Protein AF-A0A2G2YUL8-F1 (afdb_monomer_lite)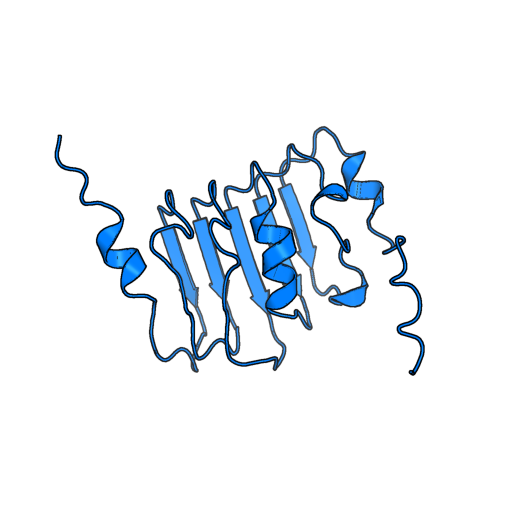

Sequence (144 aa):
MTDYGCFRDSGPLNNLVHLTQLETLSFLFCFGELLPASAKAFPTTLKQLKLKVNSLSWSYLDIIAELPNLEVLKLITSAFGIEEWYPIVRGFTQLKFLLIEGNYLKYWKATNDNFPVLERLVIRSCQNLKEIPIEFADMHTTAD

InterPro domains:
  IPR032675 Leucine-rich repeat domain superfamily [G3DSA:3.80.10.10] (5-143)

pLDDT: mean 81.39, std 15.92, range [36.78, 98.69]

Radius of gyration: 15.76 Å; chains: 1; bounding box: 56×30×40 Å

Structure (mmCIF, N/CA/C/O backbone):
data_AF-A0A2G2YUL8-F1
#
_entry.id   AF-A0A2G2YUL8-F1
#
loop_
_atom_site.group_PDB
_atom_site.id
_atom_site.type_symbol
_atom_site.label_atom_id
_atom_site.label_alt_id
_atom_site.label_comp_id
_atom_site.label_asym_id
_atom_site.label_entity_id
_atom_site.label_seq_id
_atom_site.pdbx_PDB_ins_code
_atom_site.Cartn_x
_atom_site.Cartn_y
_atom_site.Cartn_z
_atom_site.occupancy
_atom_site.B_iso_or_equiv
_atom_site.auth_seq_id
_atom_site.auth_comp_id
_atom_site.auth_asym_id
_atom_site.auth_atom_id
_atom_site.pdbx_PDB_model_num
ATOM 1 N N . MET A 1 1 ? 31.899 -15.533 2.900 1.00 40.19 1 MET A N 1
ATOM 2 C CA . MET A 1 1 ? 31.206 -15.352 4.189 1.00 40.19 1 MET A CA 1
ATOM 3 C C . MET A 1 1 ? 31.577 -13.973 4.688 1.00 40.19 1 MET A C 1
ATOM 5 O O . MET A 1 1 ? 32.637 -13.794 5.268 1.00 40.19 1 MET A O 1
ATOM 9 N N . THR A 1 2 ? 30.779 -12.986 4.304 1.00 36.78 2 THR A N 1
ATOM 10 C CA . THR A 1 2 ? 30.920 -11.591 4.719 1.00 36.78 2 THR A CA 1
ATOM 11 C C . THR A 1 2 ? 29.624 -11.223 5.412 1.00 36.78 2 THR A C 1
ATOM 13 O O . THR A 1 2 ? 28.540 -11.466 4.889 1.00 36.78 2 THR A O 1
ATOM 16 N N . ASP A 1 3 ? 29.810 -10.760 6.635 1.00 40.56 3 ASP A N 1
ATOM 17 C CA . ASP A 1 3 ? 28.851 -10.425 7.672 1.00 40.56 3 ASP A CA 1
ATOM 18 C C . ASP A 1 3 ? 27.770 -9.458 7.160 1.00 40.56 3 ASP A C 1
ATOM 20 O O . ASP A 1 3 ? 28.047 -8.295 6.857 1.00 40.56 3 ASP A O 1
ATOM 24 N N . TYR A 1 4 ? 26.537 -9.956 7.019 1.00 45.19 4 TYR A N 1
ATOM 25 C CA . TYR A 1 4 ? 25.353 -9.117 6.856 1.00 45.19 4 TYR A CA 1
ATOM 26 C C . TYR A 1 4 ? 25.062 -8.495 8.218 1.00 45.19 4 TYR A C 1
ATOM 28 O O . TYR A 1 4 ? 24.306 -9.043 9.019 1.00 45.19 4 TYR A O 1
ATOM 36 N N . GLY A 1 5 ? 25.730 -7.371 8.474 1.00 41.97 5 GLY A N 1
ATOM 37 C CA . GLY A 1 5 ? 25.587 -6.594 9.692 1.00 41.97 5 GLY A CA 1
ATOM 38 C C . GLY A 1 5 ? 24.116 -6.393 10.050 1.00 41.97 5 GLY A C 1
ATOM 39 O O . GLY A 1 5 ? 23.335 -5.872 9.257 1.00 41.97 5 GLY A O 1
ATOM 40 N N . CYS A 1 6 ? 23.790 -6.854 11.256 1.00 43.16 6 CYS A N 1
ATOM 41 C CA . CYS A 1 6 ? 22.585 -6.624 12.042 1.00 43.16 6 CYS A CA 1
ATOM 42 C C . CYS A 1 6 ? 21.726 -5.457 11.517 1.00 43.16 6 CYS A C 1
ATOM 44 O O . CYS A 1 6 ? 22.068 -4.284 11.709 1.00 43.16 6 CYS A O 1
ATOM 46 N N . PHE A 1 7 ? 20.611 -5.781 10.852 1.00 44.56 7 PHE A N 1
ATOM 47 C CA . PHE A 1 7 ? 19.565 -4.811 10.540 1.00 44.56 7 PHE A CA 1
ATOM 48 C C . PHE A 1 7 ? 19.145 -4.160 11.857 1.00 44.56 7 PHE A C 1
ATOM 50 O O . PHE A 1 7 ? 18.616 -4.823 12.744 1.00 44.56 7 PHE A O 1
ATOM 57 N N . ARG A 1 8 ? 19.452 -2.870 12.015 1.00 46.25 8 ARG A N 1
ATOM 58 C CA . ARG A 1 8 ? 19.058 -2.094 13.190 1.00 46.25 8 ARG A CA 1
ATOM 59 C C . ARG A 1 8 ? 17.546 -2.206 13.377 1.00 46.25 8 ARG A C 1
ATOM 61 O O . ARG A 1 8 ? 16.791 -1.585 12.638 1.00 46.25 8 ARG A O 1
ATOM 68 N N . ASP A 1 9 ? 17.137 -2.872 14.449 1.00 48.78 9 ASP A N 1
ATOM 69 C CA . ASP A 1 9 ? 15.778 -2.883 15.010 1.00 48.78 9 ASP A CA 1
ATOM 70 C C . ASP A 1 9 ? 15.293 -1.497 15.510 1.00 48.78 9 ASP A C 1
ATOM 72 O O . ASP A 1 9 ? 14.318 -1.382 16.252 1.00 48.78 9 ASP A O 1
ATOM 76 N N . SER A 1 10 ? 15.944 -0.397 15.126 1.00 51.81 10 SER A N 1
ATOM 77 C CA . SER A 1 10 ? 15.696 0.931 15.692 1.00 51.81 10 SER A CA 1
ATOM 78 C C . SER A 1 10 ? 15.731 2.031 14.629 1.00 51.81 10 SER A C 1
ATOM 80 O O . SER A 1 10 ? 16.542 2.959 14.700 1.00 51.81 10 SER A O 1
ATOM 82 N N . GLY A 1 11 ? 14.852 1.943 13.630 1.00 59.09 11 GLY A N 1
ATOM 83 C CA . GLY A 1 11 ? 14.451 3.144 12.896 1.00 59.09 11 GLY A CA 1
ATOM 84 C C . GLY A 1 11 ? 13.829 4.147 13.884 1.00 59.09 11 GLY A C 1
ATOM 85 O O . GLY A 1 11 ? 13.144 3.724 14.822 1.00 59.09 11 GLY A O 1
ATOM 86 N N . PRO A 1 12 ? 14.039 5.468 13.727 1.00 68.00 12 PRO A N 1
ATOM 87 C CA . PRO A 1 12 ? 13.608 6.473 14.711 1.00 68.00 12 PRO A CA 1
ATOM 88 C C . PRO A 1 12 ? 12.085 6.525 14.917 1.00 68.00 12 PRO A C 1
ATOM 90 O O . PRO A 1 12 ? 11.603 7.132 15.870 1.00 68.00 12 PRO A O 1
ATOM 93 N N . LEU A 1 13 ? 11.325 5.881 14.031 1.00 80.69 13 LEU A N 1
ATOM 94 C CA . LEU A 1 13 ? 9.869 5.880 14.011 1.00 80.69 13 LEU A CA 1
ATOM 95 C C . LEU A 1 13 ? 9.237 4.582 14.536 1.00 80.69 13 LEU A C 1
ATOM 97 O O . LEU A 1 13 ? 8.025 4.414 14.433 1.00 80.69 13 LEU A O 1
ATOM 101 N N . ASN A 1 14 ? 10.008 3.682 15.152 1.00 79.56 14 ASN A N 1
ATOM 102 C CA . ASN A 1 14 ? 9.462 2.415 15.656 1.00 79.56 14 ASN A CA 1
ATOM 103 C C . ASN A 1 14 ? 8.460 2.578 16.820 1.00 79.56 14 ASN A C 1
ATOM 105 O O . ASN A 1 14 ? 7.668 1.679 17.090 1.00 79.56 14 ASN A O 1
ATOM 109 N N . ASN A 1 15 ? 8.428 3.750 17.461 1.00 86.06 15 ASN A N 1
ATOM 110 C CA . ASN A 1 15 ? 7.509 4.060 18.561 1.00 86.06 15 ASN A CA 1
ATOM 111 C C . ASN A 1 15 ? 6.077 4.400 18.105 1.00 86.06 15 ASN A C 1
ATOM 113 O O . ASN A 1 15 ? 5.206 4.602 18.954 1.00 86.06 15 ASN A O 1
ATOM 117 N N . LEU A 1 16 ? 5.808 4.472 16.794 1.00 91.94 16 LEU A N 1
ATOM 118 C CA . LEU A 1 16 ? 4.472 4.780 16.263 1.00 91.94 16 LEU A CA 1
ATOM 119 C C . LEU A 1 16 ? 3.411 3.768 16.718 1.00 91.94 16 LEU A C 1
ATOM 121 O O . LEU A 1 16 ? 2.248 4.138 16.866 1.00 91.94 16 LEU A O 1
ATOM 125 N N . VAL A 1 17 ? 3.808 2.530 17.017 1.00 93.56 17 VAL A N 1
ATOM 126 C CA . VAL A 1 17 ? 2.935 1.476 17.553 1.00 93.56 17 VAL A CA 1
ATOM 127 C C . VAL A 1 17 ? 2.213 1.886 18.844 1.00 93.56 17 VAL A C 1
ATOM 129 O O . VAL A 1 17 ? 1.100 1.434 19.104 1.00 93.56 17 VAL A O 1
ATOM 132 N N . HIS A 1 18 ? 2.798 2.788 19.638 1.00 93.69 18 HIS A N 1
ATOM 133 C CA . HIS A 1 18 ? 2.193 3.273 20.881 1.00 93.69 18 HIS A CA 1
ATOM 134 C C . HIS A 1 18 ? 1.081 4.308 20.654 1.00 93.69 18 HIS A C 1
ATOM 136 O O . HIS A 1 18 ? 0.352 4.643 21.589 1.00 93.69 18 HIS A O 1
ATOM 142 N N . LEU A 1 19 ? 0.917 4.812 19.428 1.00 95.06 19 LEU A N 1
ATOM 143 C CA . LEU A 1 19 ? -0.120 5.777 19.069 1.00 95.06 19 LEU A CA 1
ATOM 144 C C . LEU A 1 19 ? -1.441 5.054 18.774 1.00 95.06 19 LEU A C 1
ATOM 146 O O . LEU A 1 19 ? -1.911 5.007 17.641 1.00 95.06 19 LEU A O 1
ATOM 150 N N . THR A 1 20 ? -2.053 4.477 19.807 1.00 93.94 20 THR A N 1
ATOM 151 C CA . THR A 1 20 ? -3.176 3.528 19.672 1.00 93.94 20 THR A CA 1
ATOM 152 C C . THR A 1 20 ? -4.453 4.106 19.059 1.00 93.94 20 THR A C 1
ATOM 154 O O . THR A 1 20 ? -5.288 3.346 18.582 1.00 93.94 20 THR A O 1
ATOM 157 N N . GLN A 1 21 ? -4.609 5.430 19.012 1.00 96.81 21 GLN A N 1
ATOM 158 C CA . GLN A 1 21 ? -5.755 6.107 18.385 1.00 96.81 21 GLN A CA 1
ATOM 159 C C . GLN A 1 21 ? -5.446 6.648 16.977 1.00 96.81 21 GLN A C 1
ATOM 161 O O . GLN A 1 21 ? -6.286 7.311 16.370 1.00 96.81 21 GLN A O 1
ATOM 166 N N . LEU A 1 22 ? -4.234 6.430 16.457 1.00 97.88 22 LEU A N 1
ATOM 167 C CA . LEU A 1 22 ? -3.794 7.035 15.205 1.00 97.88 22 LEU A CA 1
ATOM 168 C C . LEU A 1 22 ? -4.359 6.293 13.987 1.00 97.88 22 LEU A C 1
ATOM 170 O O . LEU A 1 22 ? -3.835 5.264 13.573 1.00 97.88 22 LEU A O 1
ATOM 174 N N . GLU A 1 23 ? -5.374 6.877 13.352 1.00 98.19 23 GLU A N 1
ATOM 175 C CA . GLU A 1 23 ? -5.966 6.308 12.134 1.00 98.19 23 GLU A CA 1
ATOM 176 C C . GLU A 1 23 ? -5.352 6.833 10.830 1.00 98.19 23 GLU A C 1
ATOM 178 O O . GLU A 1 23 ? -5.495 6.213 9.776 1.00 98.19 23 GLU A O 1
ATOM 183 N N . THR A 1 24 ? -4.679 7.984 10.866 1.00 98.25 24 THR A N 1
ATOM 184 C CA . THR A 1 24 ? -4.098 8.625 9.679 1.00 98.25 24 THR A CA 1
ATOM 185 C C . THR A 1 24 ? -2.662 9.044 9.943 1.00 98.25 24 THR A C 1
ATOM 187 O O . THR A 1 24 ? -2.379 9.738 10.917 1.00 98.25 24 THR A O 1
ATOM 190 N N . LEU A 1 25 ? -1.764 8.676 9.031 1.00 96.38 25 LEU A N 1
ATOM 191 C CA . LEU A 1 25 ? -0.346 9.007 9.088 1.00 96.38 25 LEU A CA 1
ATOM 192 C C . LEU A 1 25 ? 0.133 9.514 7.728 1.00 96.38 25 LEU A C 1
ATOM 194 O O . LEU A 1 25 ? -0.225 8.993 6.670 1.00 96.38 25 LEU A O 1
ATOM 198 N N . SER A 1 26 ? 0.951 10.561 7.749 1.00 94.62 26 SER A N 1
ATOM 199 C CA . SER A 1 26 ? 1.557 11.131 6.549 1.00 94.62 26 SER A CA 1
ATOM 200 C C . SER A 1 26 ? 3.043 11.357 6.767 1.00 94.62 26 SER A C 1
ATOM 202 O O . SER A 1 26 ? 3.430 12.107 7.659 1.00 94.62 26 SER A O 1
ATOM 204 N N . PHE A 1 27 ? 3.859 10.774 5.898 1.00 91.06 27 PHE A N 1
ATOM 205 C CA . PHE A 1 27 ? 5.270 11.109 5.763 1.00 91.06 27 PHE A CA 1
ATOM 206 C C . PHE A 1 27 ? 5.435 12.077 4.601 1.00 91.06 27 PHE A C 1
ATOM 208 O O . PHE A 1 27 ? 5.002 11.791 3.482 1.00 91.06 27 PHE A O 1
ATOM 215 N N . LEU A 1 28 ? 6.014 13.245 4.878 1.00 89.62 28 LEU A N 1
ATOM 216 C CA . LEU A 1 28 ? 6.207 14.317 3.908 1.00 89.62 28 LEU A CA 1
ATOM 217 C C . LEU A 1 28 ? 7.698 14.631 3.801 1.00 89.62 28 LEU A C 1
ATOM 219 O O . LEU A 1 28 ? 8.314 15.069 4.765 1.00 89.62 28 LEU A O 1
ATOM 223 N N . PHE A 1 29 ? 8.253 14.412 2.615 1.00 81.44 29 PHE A N 1
ATOM 224 C CA . PHE A 1 29 ? 9.659 14.600 2.269 1.00 81.44 29 PHE A CA 1
ATOM 225 C C . PHE A 1 29 ? 10.638 13.823 3.169 1.00 81.44 29 PHE A C 1
ATOM 227 O O . PHE A 1 29 ? 11.786 14.227 3.336 1.00 81.44 29 PHE A O 1
ATOM 234 N N . CYS A 1 30 ? 10.202 12.689 3.730 1.00 75.31 30 CYS A N 1
ATOM 235 C CA . CYS A 1 30 ? 11.069 11.795 4.497 1.00 75.31 30 CYS A CA 1
ATOM 236 C C . CYS A 1 30 ? 11.982 10.977 3.570 1.00 75.31 30 CYS A C 1
ATOM 238 O O . CYS A 1 30 ? 11.620 10.664 2.431 1.00 75.31 30 CYS A O 1
ATOM 240 N N . PHE A 1 31 ? 13.155 10.607 4.083 1.00 76.12 31 PHE A N 1
ATOM 241 C CA . PHE A 1 31 ? 14.011 9.588 3.477 1.00 76.12 31 PHE A CA 1
ATOM 242 C C . PHE A 1 31 ? 13.515 8.199 3.880 1.00 76.12 31 PHE A C 1
ATOM 244 O O . PHE A 1 31 ? 13.126 8.008 5.034 1.00 76.12 31 PHE A O 1
ATOM 251 N N . GLY A 1 32 ? 13.548 7.235 2.954 1.00 72.31 32 GLY A N 1
ATOM 252 C CA . GLY A 1 32 ? 13.106 5.861 3.217 1.00 72.31 32 GLY A CA 1
ATOM 253 C C . GLY A 1 32 ? 13.800 5.210 4.421 1.00 72.31 32 GLY A C 1
ATOM 254 O O . GLY A 1 32 ? 13.169 4.462 5.152 1.00 72.31 32 GLY A O 1
ATOM 255 N N . GLU A 1 33 ? 15.054 5.578 4.693 1.00 76.69 33 GLU A N 1
ATOM 256 C CA . GLU A 1 33 ? 15.850 5.100 5.838 1.00 76.69 33 GLU A CA 1
ATOM 257 C C . GLU A 1 33 ? 15.272 5.478 7.211 1.00 76.69 33 GLU A C 1
ATOM 259 O O . GLU A 1 33 ? 15.607 4.859 8.219 1.00 76.69 33 GLU A O 1
ATOM 264 N N . LEU A 1 34 ? 14.420 6.505 7.270 1.00 80.44 34 LEU A N 1
ATOM 265 C CA . LEU A 1 34 ? 13.779 6.935 8.514 1.00 80.44 34 LEU A CA 1
ATOM 266 C C . LEU A 1 34 ? 12.492 6.161 8.798 1.00 80.44 34 LEU A C 1
ATOM 268 O O . LEU A 1 34 ? 12.003 6.206 9.927 1.00 80.44 34 LEU A O 1
ATOM 272 N N . LEU A 1 35 ? 11.931 5.498 7.784 1.00 85.50 35 LEU A N 1
ATOM 273 C CA . LEU A 1 35 ? 10.655 4.812 7.890 1.00 85.50 35 LEU A CA 1
ATOM 274 C C . LEU A 1 35 ? 10.766 3.555 8.770 1.00 85.50 35 LEU A C 1
ATOM 276 O O . LEU A 1 35 ? 11.840 2.956 8.864 1.00 85.50 35 LEU A O 1
ATOM 280 N N . PRO A 1 36 ? 9.671 3.140 9.430 1.00 88.12 36 PRO A N 1
ATOM 281 C CA . PRO A 1 36 ? 9.690 1.945 10.262 1.00 88.12 36 PRO A CA 1
ATOM 282 C C . PRO A 1 36 ? 10.063 0.685 9.474 1.00 88.12 36 PRO A C 1
ATOM 284 O O . PRO A 1 36 ? 9.521 0.427 8.406 1.00 88.12 36 PRO A O 1
ATOM 287 N N . ALA A 1 37 ? 10.948 -0.139 10.031 1.00 86.25 37 ALA A N 1
ATOM 288 C CA . ALA A 1 37 ? 11.471 -1.327 9.349 1.00 86.25 37 ALA A CA 1
ATOM 289 C C . ALA A 1 37 ? 10.501 -2.529 9.333 1.00 86.25 37 ALA A C 1
ATOM 291 O O . ALA A 1 37 ? 10.815 -3.564 8.753 1.00 86.25 37 ALA A O 1
ATOM 292 N N . SER A 1 38 ? 9.341 -2.428 9.993 1.00 89.75 38 SER A N 1
ATOM 293 C CA . SER A 1 38 ? 8.365 -3.516 10.111 1.00 89.75 38 SER A CA 1
ATOM 294 C C . SER A 1 38 ? 6.939 -2.988 10.245 1.00 89.75 38 SER A C 1
ATOM 296 O O . SER A 1 38 ? 6.713 -1.942 10.856 1.00 89.75 38 SER A O 1
ATOM 298 N N . ALA A 1 39 ? 5.958 -3.762 9.771 1.00 91.56 39 ALA A N 1
ATOM 299 C CA . ALA A 1 39 ? 4.536 -3.470 9.925 1.00 91.56 39 ALA A CA 1
ATOM 300 C C . ALA A 1 39 ? 4.136 -3.378 11.408 1.00 91.56 39 ALA A C 1
ATOM 302 O O . ALA A 1 39 ? 3.276 -2.584 11.779 1.00 91.56 39 ALA A O 1
ATOM 303 N N . LYS A 1 40 ? 4.833 -4.122 12.282 1.00 91.94 40 LYS A N 1
ATOM 304 C CA . LYS A 1 40 ? 4.621 -4.129 13.741 1.00 91.94 40 LYS A CA 1
ATOM 305 C C . LYS A 1 40 ? 4.945 -2.800 14.421 1.00 91.94 40 LYS A C 1
ATOM 307 O O . LYS A 1 40 ? 4.523 -2.581 15.551 1.00 91.94 40 LYS A O 1
ATOM 312 N N . ALA A 1 41 ? 5.708 -1.936 13.760 1.00 93.38 41 ALA A N 1
ATOM 313 C CA . ALA A 1 41 ? 6.015 -0.609 14.266 1.00 93.38 41 ALA A CA 1
ATOM 314 C C . ALA A 1 41 ? 4.894 0.406 13.994 1.00 93.38 41 ALA A C 1
ATOM 316 O O . ALA A 1 41 ? 4.940 1.513 14.525 1.00 93.38 41 ALA A O 1
ATOM 317 N N . PHE A 1 42 ? 3.888 0.050 13.192 1.00 94.62 42 PHE A N 1
ATOM 318 C CA . PHE A 1 42 ? 2.711 0.878 12.964 1.00 94.62 42 PHE A CA 1
ATOM 319 C C . PHE A 1 42 ? 1.596 0.528 13.956 1.00 94.62 42 PHE A C 1
ATOM 321 O O . PHE A 1 42 ? 1.450 -0.632 14.349 1.00 94.62 42 PHE A O 1
ATOM 328 N N . PRO A 1 43 ? 0.774 1.511 14.359 1.00 94.94 43 PRO A N 1
ATOM 329 C CA . PRO A 1 43 ? -0.406 1.225 15.154 1.00 94.94 43 PRO A CA 1
ATOM 330 C C . PRO A 1 43 ? -1.413 0.445 14.306 1.00 94.94 43 PRO A C 1
ATOM 332 O O . PRO A 1 43 ? -1.662 0.772 13.146 1.00 94.94 43 PRO A O 1
ATOM 335 N N . THR A 1 44 ? -2.035 -0.577 14.893 1.00 94.69 44 THR A N 1
ATOM 336 C CA . THR A 1 44 ? -3.023 -1.414 14.193 1.00 94.69 44 THR A CA 1
ATOM 337 C C . THR A 1 44 ? -4.283 -0.643 13.806 1.00 94.69 44 THR A C 1
ATOM 339 O O . THR A 1 44 ? -5.016 -1.092 12.935 1.00 94.69 44 THR A O 1
ATOM 342 N N . THR A 1 45 ? -4.537 0.520 14.410 1.00 97.25 45 THR A N 1
ATOM 343 C CA . THR A 1 45 ? -5.657 1.412 14.074 1.00 97.25 45 THR A CA 1
ATOM 344 C C . THR A 1 45 ? -5.425 2.243 12.814 1.00 97.25 45 THR A C 1
ATOM 346 O O . THR A 1 45 ? -6.351 2.914 12.360 1.00 97.25 45 THR A O 1
ATOM 349 N N . LEU A 1 46 ? -4.229 2.186 12.219 1.00 98.19 46 LEU A N 1
ATOM 350 C CA . LEU A 1 46 ? -3.896 2.962 11.033 1.00 98.19 46 LEU A CA 1
ATOM 351 C C . LEU A 1 46 ? -4.712 2.512 9.813 1.00 98.19 46 LEU A C 1
ATOM 353 O O . LEU A 1 46 ? -4.563 1.390 9.332 1.00 98.19 46 LEU A O 1
ATOM 357 N N . LYS A 1 47 ? -5.513 3.435 9.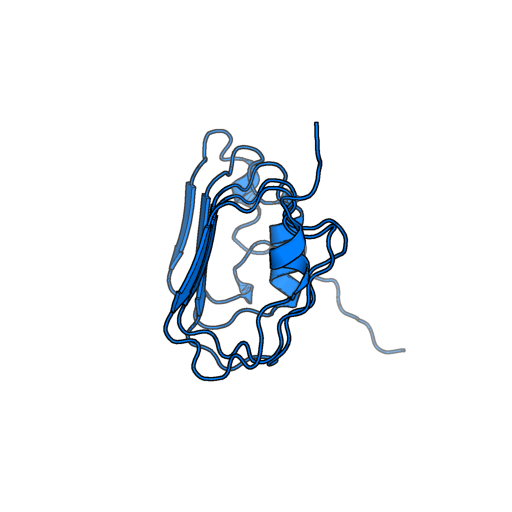275 1.00 98.44 47 LYS A N 1
ATOM 358 C CA . LYS A 1 47 ? -6.371 3.236 8.097 1.00 98.44 47 LYS A CA 1
ATOM 359 C C . LYS A 1 47 ? -5.879 3.977 6.865 1.00 98.44 47 LYS A C 1
ATOM 361 O O . LYS A 1 47 ? -6.144 3.551 5.744 1.00 98.44 47 LYS A O 1
ATOM 366 N N . GLN A 1 48 ? -5.188 5.100 7.053 1.00 98.69 48 GLN A N 1
ATOM 367 C CA . GLN A 1 48 ? -4.739 5.942 5.949 1.00 98.69 48 GLN A CA 1
ATOM 368 C C . GLN A 1 48 ? -3.252 6.245 6.055 1.00 98.69 48 GLN A C 1
ATOM 370 O O . GLN A 1 48 ? -2.797 6.849 7.030 1.00 98.69 48 GLN A O 1
ATOM 375 N N . LEU A 1 49 ? -2.509 5.894 5.009 1.00 97.12 49 LEU A N 1
ATOM 376 C CA . LEU A 1 49 ? -1.090 6.186 4.897 1.00 97.12 49 LEU A CA 1
ATOM 377 C C . LEU A 1 49 ? -0.809 7.011 3.644 1.00 97.12 49 LEU A C 1
ATOM 379 O O . LEU A 1 49 ? -1.138 6.630 2.518 1.00 97.12 49 LEU A O 1
ATOM 383 N N . LYS A 1 50 ? -0.147 8.149 3.836 1.00 95.50 50 LYS A N 1
ATOM 384 C CA . LYS A 1 50 ? 0.419 8.942 2.746 1.00 95.50 50 LYS A CA 1
ATOM 385 C C . LYS A 1 50 ? 1.935 8.921 2.828 1.00 95.50 50 LYS A C 1
ATOM 387 O O . LYS A 1 50 ? 2.514 9.397 3.800 1.00 95.50 50 LYS A O 1
ATOM 392 N N . LEU A 1 51 ? 2.564 8.440 1.767 1.00 91.75 51 LEU A N 1
ATOM 393 C CA . LEU A 1 51 ? 4.003 8.470 1.572 1.00 91.75 51 LEU A CA 1
ATOM 394 C C . LEU A 1 51 ? 4.303 9.489 0.482 1.00 91.75 51 LEU A C 1
ATOM 396 O O . LEU A 1 51 ? 4.185 9.190 -0.703 1.00 91.75 51 LEU A O 1
ATOM 400 N N . LYS A 1 52 ? 4.662 10.709 0.886 1.00 89.44 52 LYS A N 1
ATOM 401 C CA . LYS A 1 52 ? 5.305 11.674 -0.001 1.00 89.44 52 LYS A CA 1
ATOM 402 C C . LYS A 1 52 ? 6.789 11.686 0.320 1.00 89.44 52 LYS A C 1
ATOM 404 O O . LYS A 1 52 ? 7.186 12.400 1.228 1.00 89.44 52 LYS A O 1
ATOM 409 N N . VAL A 1 53 ? 7.594 10.877 -0.351 1.00 79.19 53 VAL A N 1
ATOM 410 C CA . VAL A 1 53 ? 8.991 10.631 0.049 1.00 79.19 53 VAL A CA 1
ATOM 411 C C . VAL A 1 53 ? 9.951 10.864 -1.102 1.00 79.19 53 VAL A C 1
ATOM 413 O O . VAL A 1 53 ? 9.592 10.693 -2.269 1.00 79.19 53 VAL A O 1
ATOM 416 N N . ASN A 1 54 ? 11.173 11.276 -0.754 1.00 75.44 54 ASN A N 1
ATOM 417 C CA . ASN A 1 54 ? 12.187 11.576 -1.756 1.00 75.44 54 ASN A CA 1
ATOM 418 C C . ASN A 1 54 ? 12.641 10.309 -2.455 1.00 75.44 54 ASN A C 1
ATOM 420 O O . ASN A 1 54 ? 12.739 10.361 -3.663 1.00 75.44 54 ASN A O 1
ATOM 424 N N . SER A 1 55 ? 12.853 9.209 -1.724 1.00 75.19 55 SER A N 1
ATOM 425 C CA . SER A 1 55 ? 13.200 7.882 -2.237 1.00 75.19 55 SER A CA 1
ATOM 426 C C . SER A 1 55 ? 12.467 6.793 -1.456 1.00 75.19 55 SER A C 1
ATOM 428 O O . SER A 1 55 ? 12.343 6.871 -0.232 1.00 75.19 55 SER A O 1
ATOM 430 N N . LEU A 1 56 ? 11.959 5.786 -2.172 1.00 78.56 56 LEU A N 1
ATOM 431 C CA . LEU A 1 56 ? 11.284 4.626 -1.595 1.00 78.56 56 LEU A CA 1
ATOM 432 C C . LEU A 1 56 ? 11.607 3.392 -2.430 1.00 78.56 56 LEU A C 1
ATOM 434 O O . LEU A 1 56 ? 11.420 3.409 -3.644 1.00 78.56 56 LEU A O 1
ATOM 438 N N . SER A 1 57 ? 12.080 2.329 -1.785 1.00 78.38 57 SER A N 1
ATOM 439 C CA . SER A 1 57 ? 12.175 1.030 -2.451 1.00 78.38 57 SER A CA 1
ATOM 440 C C . SER A 1 57 ? 10.781 0.428 -2.595 1.00 78.38 57 SER A C 1
ATOM 442 O O . SER A 1 57 ? 10.007 0.462 -1.639 1.00 78.38 57 SER A O 1
ATOM 444 N N . TRP A 1 58 ? 10.475 -0.197 -3.731 1.00 78.94 58 TRP A N 1
ATOM 445 C CA . TRP A 1 58 ? 9.228 -0.953 -3.885 1.00 78.94 58 TRP A CA 1
ATOM 446 C C . TRP A 1 58 ? 9.120 -2.106 -2.886 1.00 78.94 58 TRP A C 1
ATOM 448 O O . TRP A 1 58 ? 8.023 -2.380 -2.420 1.00 78.94 58 TRP A O 1
ATOM 458 N N . SER A 1 59 ? 10.243 -2.693 -2.456 1.00 78.38 59 SER A N 1
ATOM 459 C CA . SER A 1 59 ? 10.256 -3.705 -1.387 1.00 78.38 59 SER A CA 1
ATOM 460 C C . SER A 1 59 ? 9.765 -3.174 -0.035 1.00 78.38 59 SER A C 1
ATOM 462 O O . SER A 1 59 ? 9.328 -3.939 0.815 1.00 78.38 59 SER A O 1
ATOM 464 N N . TYR A 1 60 ? 9.795 -1.855 0.188 1.00 84.88 60 TYR A N 1
ATOM 465 C CA . TYR A 1 60 ? 9.193 -1.266 1.384 1.00 84.88 60 TYR A CA 1
ATOM 466 C C . TYR A 1 60 ? 7.663 -1.383 1.359 1.00 84.88 60 TYR A C 1
ATOM 468 O O . TYR A 1 60 ? 7.023 -1.418 2.408 1.00 84.88 60 TYR A O 1
ATOM 476 N N . LEU A 1 61 ? 7.052 -1.465 0.173 1.00 87.44 61 LEU A N 1
ATOM 477 C CA . LEU A 1 61 ? 5.612 -1.658 0.072 1.00 87.44 61 LEU A CA 1
ATOM 478 C C . LEU A 1 61 ? 5.167 -3.024 0.578 1.00 87.44 61 LEU A C 1
ATOM 480 O O . LEU A 1 61 ? 4.015 -3.119 0.976 1.00 87.44 61 LEU A O 1
ATOM 484 N N . ASP A 1 62 ? 6.044 -4.026 0.654 1.00 87.25 62 ASP A N 1
ATOM 485 C CA . ASP A 1 62 ? 5.697 -5.316 1.260 1.00 87.25 62 ASP A CA 1
ATOM 486 C C . ASP A 1 62 ? 5.385 -5.156 2.754 1.00 87.25 62 ASP A C 1
ATOM 488 O O . ASP A 1 62 ? 4.394 -5.686 3.245 1.00 87.25 62 ASP A O 1
ATOM 492 N N . ILE A 1 63 ? 6.138 -4.298 3.450 1.00 90.75 63 ILE A N 1
ATOM 493 C CA . ILE A 1 63 ? 5.868 -3.921 4.846 1.00 90.75 63 ILE A CA 1
ATOM 494 C C . ILE A 1 63 ? 4.508 -3.223 4.961 1.00 90.75 63 ILE A C 1
ATOM 496 O O . ILE A 1 63 ? 3.740 -3.469 5.889 1.00 90.75 63 ILE A O 1
ATOM 500 N N . ILE A 1 64 ? 4.200 -2.328 4.021 1.00 93.12 64 ILE A N 1
ATOM 501 C CA . ILE A 1 64 ? 2.923 -1.605 4.015 1.00 93.12 64 ILE A CA 1
ATOM 502 C C . ILE A 1 64 ? 1.758 -2.541 3.672 1.00 93.12 64 ILE A C 1
ATOM 504 O O . ILE A 1 64 ? 0.662 -2.367 4.204 1.00 93.12 64 ILE A O 1
ATOM 508 N N . ALA A 1 65 ? 1.992 -3.545 2.829 1.00 92.62 65 ALA A N 1
ATOM 509 C CA . ALA A 1 65 ? 1.002 -4.528 2.414 1.00 92.62 65 ALA A CA 1
ATOM 510 C C . ALA A 1 65 ? 0.513 -5.414 3.566 1.00 92.62 65 ALA A C 1
ATOM 512 O O . ALA A 1 65 ? -0.607 -5.918 3.502 1.00 92.62 65 ALA A O 1
ATOM 513 N N . GLU A 1 66 ? 1.340 -5.585 4.601 1.00 93.56 66 GLU A N 1
ATOM 514 C CA . GLU A 1 66 ? 1.028 -6.335 5.822 1.00 93.56 66 GLU A CA 1
ATOM 515 C C . GLU A 1 66 ? 0.158 -5.550 6.820 1.00 93.56 66 GLU A C 1
ATOM 517 O O . GLU A 1 66 ? -0.290 -6.115 7.820 1.00 93.56 66 GLU A O 1
ATOM 522 N N . LEU A 1 67 ? -0.091 -4.252 6.595 1.00 95.06 67 LEU A N 1
ATOM 523 C CA . LEU A 1 67 ? -0.886 -3.444 7.519 1.00 95.06 67 LEU A CA 1
ATOM 524 C C . LEU A 1 67 ? -2.358 -3.896 7.508 1.00 95.06 67 LEU A C 1
ATOM 526 O O . LEU A 1 67 ? -3.047 -3.728 6.500 1.00 95.06 67 LEU A O 1
ATOM 530 N N . PRO A 1 68 ? -2.882 -4.413 8.637 1.00 93.00 68 PRO A N 1
ATOM 531 C CA . PRO A 1 68 ? -4.110 -5.204 8.633 1.00 93.00 68 PRO A CA 1
ATOM 532 C C . PRO A 1 68 ? -5.378 -4.385 8.401 1.00 93.00 68 PRO A C 1
ATOM 534 O O . PRO A 1 68 ? -6.388 -4.955 8.019 1.00 93.00 68 PRO A O 1
ATOM 537 N N . ASN A 1 69 ? -5.344 -3.074 8.649 1.00 96.62 69 ASN A N 1
ATOM 538 C CA . ASN A 1 69 ? -6.504 -2.184 8.550 1.00 96.62 69 ASN A CA 1
ATOM 539 C C . ASN A 1 69 ? -6.278 -1.035 7.558 1.00 96.62 69 ASN A C 1
ATOM 541 O O . ASN A 1 69 ? -7.014 -0.051 7.582 1.00 96.62 69 ASN A O 1
ATOM 545 N N . LEU A 1 70 ? -5.257 -1.129 6.700 1.00 98.00 70 LEU A N 1
ATOM 546 C CA . LEU A 1 70 ? -4.936 -0.060 5.763 1.00 98.00 70 LEU A CA 1
ATOM 547 C C . LEU A 1 70 ? -5.952 -0.017 4.615 1.00 98.00 70 LEU A C 1
ATOM 549 O O . LEU A 1 70 ? -5.944 -0.870 3.733 1.00 98.00 70 LEU A O 1
ATOM 553 N N . GLU A 1 71 ? -6.779 1.025 4.597 1.00 98.31 71 GLU A N 1
ATOM 554 C CA . GLU A 1 71 ? -7.827 1.236 3.592 1.00 98.31 71 GLU A CA 1
ATOM 555 C C . GLU A 1 71 ? -7.398 2.211 2.488 1.00 98.31 71 GLU A C 1
ATOM 557 O O . GLU A 1 71 ? -7.847 2.104 1.345 1.00 98.31 71 GLU A O 1
ATOM 562 N N . VAL A 1 72 ? -6.528 3.173 2.814 1.00 98.56 72 VAL A N 1
ATOM 563 C CA . VAL A 1 72 ? -6.121 4.257 1.910 1.00 98.56 72 VAL A CA 1
ATOM 564 C C . VAL A 1 72 ? -4.604 4.349 1.858 1.00 98.56 72 VAL A C 1
ATOM 566 O O . VAL A 1 72 ? -3.960 4.665 2.861 1.00 98.56 72 VAL A O 1
ATOM 569 N N . LEU A 1 73 ? -4.039 4.193 0.663 1.00 97.00 73 LEU A N 1
ATOM 570 C CA . LEU A 1 73 ? -2.618 4.392 0.406 1.00 97.00 73 LEU A CA 1
ATOM 571 C C . LEU A 1 73 ? -2.408 5.458 -0.669 1.00 97.00 73 LEU A C 1
ATOM 573 O O . LEU A 1 73 ? -2.976 5.407 -1.761 1.00 97.00 73 LEU A O 1
ATOM 577 N N . LYS A 1 74 ? -1.567 6.444 -0.357 1.00 95.50 74 LYS A N 1
ATOM 578 C CA . LYS A 1 74 ? -1.161 7.503 -1.289 1.00 95.50 74 LYS A CA 1
ATOM 579 C C . LYS A 1 74 ? 0.352 7.496 -1.445 1.00 95.50 74 LYS A C 1
ATOM 581 O O . LYS A 1 74 ? 1.054 7.939 -0.538 1.00 95.50 74 LYS A O 1
ATOM 586 N N . LEU A 1 75 ? 0.830 7.033 -2.592 1.00 91.19 75 LEU A N 1
ATOM 587 C CA . LEU A 1 75 ? 2.240 6.968 -2.963 1.00 91.19 75 LEU A CA 1
ATOM 588 C C . LEU A 1 75 ? 2.577 8.128 -3.896 1.00 91.19 75 LEU A C 1
ATOM 590 O O . LEU A 1 75 ? 2.169 8.151 -5.056 1.00 91.19 75 LEU A O 1
ATOM 594 N N . ILE A 1 76 ? 3.321 9.098 -3.379 1.00 89.44 76 ILE A N 1
ATOM 595 C CA . ILE A 1 76 ? 3.761 10.283 -4.112 1.00 89.44 76 ILE A CA 1
ATOM 596 C C . ILE A 1 76 ? 5.284 10.320 -4.033 1.00 89.44 76 ILE A C 1
ATOM 598 O O . ILE A 1 76 ? 5.840 10.761 -3.029 1.00 89.44 76 ILE A O 1
ATOM 602 N N . THR A 1 77 ? 5.977 9.837 -5.055 1.00 74.81 77 THR A N 1
ATOM 603 C CA . THR A 1 77 ? 7.446 9.820 -5.037 1.00 74.81 77 THR A CA 1
ATOM 604 C C . THR A 1 77 ? 8.003 10.776 -6.073 1.00 74.81 77 THR A C 1
ATOM 606 O O . THR A 1 77 ? 7.333 11.135 -7.038 1.00 74.81 77 THR A O 1
ATOM 609 N N . SER A 1 78 ? 9.220 11.248 -5.824 1.00 65.25 78 SER A N 1
ATOM 610 C CA . SER A 1 78 ? 9.979 12.070 -6.768 1.00 65.25 78 SER A CA 1
ATOM 611 C C . SER A 1 78 ? 11.322 11.443 -7.158 1.00 65.25 78 SER A C 1
ATOM 613 O O . SER A 1 78 ? 12.065 12.060 -7.918 1.00 65.25 78 SER A O 1
ATOM 615 N N . ALA A 1 79 ? 11.652 10.241 -6.661 1.00 60.88 79 ALA A N 1
ATOM 616 C CA . ALA A 1 79 ? 12.911 9.559 -6.980 1.00 60.88 79 ALA A CA 1
ATOM 617 C C . ALA A 1 79 ? 12.791 8.520 -8.075 1.00 60.88 79 ALA A C 1
ATOM 619 O O . ALA A 1 79 ? 11.862 7.719 -8.122 1.00 60.88 79 ALA A O 1
ATOM 620 N N . PHE A 1 80 ? 13.887 8.458 -8.819 1.00 52.53 80 PHE A N 1
ATOM 621 C CA . PHE A 1 80 ? 14.320 7.360 -9.656 1.00 52.53 80 PHE A CA 1
ATOM 622 C C . PHE A 1 80 ? 14.674 6.149 -8.778 1.00 52.53 80 PHE A C 1
ATOM 624 O O . PHE A 1 80 ? 15.609 6.199 -7.980 1.00 52.53 80 PHE A O 1
ATOM 631 N N . GLY A 1 81 ? 13.906 5.072 -8.905 1.00 59.25 81 GLY A N 1
ATOM 632 C CA . GLY A 1 81 ? 14.153 3.778 -8.271 1.00 59.25 81 GLY A CA 1
ATOM 633 C C . GLY A 1 81 ? 13.949 2.648 -9.280 1.00 59.25 81 GLY A C 1
ATOM 634 O O . GLY A 1 81 ? 13.720 2.914 -10.459 1.00 59.25 81 GLY A O 1
ATOM 635 N N . ILE A 1 82 ? 14.034 1.397 -8.815 1.00 59.88 82 ILE A N 1
ATOM 636 C CA . ILE A 1 82 ? 13.740 0.199 -9.620 1.00 59.88 82 ILE A CA 1
ATOM 637 C C . ILE A 1 82 ? 12.380 0.378 -10.309 1.00 59.88 82 ILE A C 1
ATOM 639 O O . ILE A 1 82 ? 11.427 0.858 -9.705 1.00 59.88 82 ILE A O 1
ATOM 643 N N . GLU A 1 83 ? 12.304 0.038 -11.591 1.00 73.25 83 GLU A N 1
ATOM 644 C CA . GLU A 1 83 ? 11.151 0.344 -12.448 1.00 73.25 83 GLU A CA 1
ATOM 645 C C . GLU A 1 83 ? 9.957 -0.611 -12.229 1.00 73.25 83 GLU A C 1
ATOM 647 O O . GLU A 1 83 ? 8.903 -0.445 -12.848 1.00 73.25 83 GLU A O 1
ATOM 652 N N . GLU A 1 84 ? 10.124 -1.609 -11.362 1.00 77.44 84 GLU A N 1
ATOM 653 C CA . GLU A 1 84 ? 9.250 -2.772 -11.232 1.00 77.44 84 GLU A CA 1
ATOM 654 C C . GLU A 1 84 ? 8.685 -2.899 -9.818 1.00 77.44 84 GLU A C 1
ATOM 656 O O . GLU A 1 84 ? 9.429 -2.889 -8.833 1.00 77.44 84 GLU A O 1
ATOM 661 N N . TRP A 1 85 ? 7.365 -3.061 -9.727 1.00 82.19 85 TRP A N 1
ATOM 662 C CA . TRP A 1 85 ? 6.675 -3.372 -8.480 1.00 82.19 85 TRP A CA 1
ATOM 663 C C . TRP A 1 85 ? 6.060 -4.770 -8.532 1.00 82.19 85 TRP A C 1
ATOM 665 O O . TRP A 1 85 ? 5.195 -5.060 -9.364 1.00 82.19 85 TRP A O 1
ATOM 675 N N . TYR A 1 86 ? 6.500 -5.604 -7.589 1.00 79.56 86 TYR A N 1
ATOM 676 C CA . TYR A 1 86 ? 6.000 -6.949 -7.331 1.00 79.56 86 TYR A CA 1
ATOM 677 C C . TYR A 1 86 ? 5.462 -7.012 -5.897 1.00 79.56 86 TYR A C 1
ATOM 679 O O . TYR A 1 86 ? 6.253 -7.189 -4.975 1.00 79.56 86 TYR A O 1
ATOM 687 N N . PRO A 1 87 ? 4.152 -6.830 -5.680 1.00 76.31 87 PRO A N 1
ATOM 688 C CA . PRO A 1 87 ? 3.552 -6.994 -4.369 1.00 76.31 87 PRO A CA 1
ATOM 689 C C . PRO A 1 87 ? 3.785 -8.409 -3.833 1.00 76.31 87 PRO A C 1
ATOM 691 O O . PRO A 1 87 ? 3.613 -9.395 -4.558 1.00 76.31 87 PRO A O 1
ATOM 694 N N . ILE A 1 88 ? 4.095 -8.512 -2.542 1.00 78.88 88 ILE A N 1
ATOM 695 C CA . ILE A 1 88 ? 3.949 -9.749 -1.767 1.00 78.88 88 ILE A CA 1
ATOM 696 C C . ILE A 1 88 ? 2.577 -10.402 -2.011 1.00 78.88 88 ILE A C 1
ATOM 698 O O . ILE A 1 88 ? 1.538 -9.740 -2.038 1.00 78.88 88 ILE A O 1
ATOM 702 N N . VAL A 1 89 ? 2.570 -11.730 -2.153 1.00 75.56 89 VAL A N 1
ATOM 703 C CA . VAL A 1 89 ? 1.356 -12.551 -2.290 1.00 75.56 89 VAL A CA 1
ATOM 704 C C . VAL A 1 89 ? 0.375 -12.249 -1.153 1.00 75.56 89 VAL A C 1
ATOM 706 O O . VAL A 1 89 ? 0.761 -12.284 0.012 1.00 75.56 89 VAL A O 1
ATOM 709 N N . ARG A 1 90 ? -0.900 -11.993 -1.486 1.00 78.94 90 ARG A N 1
ATOM 710 C CA . ARG A 1 90 ? -1.972 -11.645 -0.524 1.00 78.94 90 ARG A CA 1
ATOM 711 C C . ARG A 1 90 ? -1.728 -10.352 0.263 1.00 78.94 90 ARG A C 1
ATOM 713 O O . ARG A 1 90 ? -2.333 -10.145 1.309 1.00 78.94 90 ARG A O 1
ATOM 720 N N . GLY A 1 91 ? -0.856 -9.476 -0.227 1.00 87.69 91 GLY A N 1
ATOM 721 C CA . GLY A 1 91 ? -0.683 -8.136 0.321 1.00 87.69 91 GLY A CA 1
ATOM 722 C C . GLY A 1 91 ? -1.877 -7.218 0.040 1.00 87.69 91 GLY A C 1
ATOM 723 O O . GLY A 1 91 ? -2.588 -7.403 -0.952 1.00 87.69 91 GLY A O 1
ATOM 724 N N . PHE A 1 92 ? -2.048 -6.188 0.877 1.00 92.19 92 PHE A N 1
ATOM 725 C CA . PHE A 1 92 ? -3.058 -5.131 0.709 1.00 92.19 92 PHE A CA 1
ATOM 726 C C . PHE A 1 92 ? -4.514 -5.630 0.738 1.00 92.19 92 PHE A C 1
ATOM 728 O O . PHE A 1 92 ? -5.352 -5.184 -0.046 1.00 92.19 92 PHE A O 1
ATOM 735 N N . THR A 1 93 ? -4.837 -6.537 1.660 1.00 91.94 93 THR A N 1
ATOM 736 C CA . THR A 1 93 ? -6.159 -7.189 1.745 1.00 91.94 93 THR A CA 1
ATOM 737 C C . THR A 1 93 ? -7.324 -6.245 2.037 1.00 91.94 93 THR A C 1
ATOM 739 O O . THR A 1 93 ? -8.435 -6.527 1.607 1.00 91.94 93 THR A O 1
ATOM 742 N N . GLN A 1 94 ? -7.085 -5.128 2.732 1.00 95.44 94 GLN A N 1
ATOM 743 C CA . GLN A 1 94 ? -8.120 -4.151 3.102 1.00 95.44 94 GLN A CA 1
ATOM 744 C C . GLN A 1 94 ? -8.073 -2.858 2.273 1.00 95.44 94 GLN A C 1
ATOM 746 O O . GLN A 1 94 ? -8.825 -1.920 2.553 1.00 95.44 94 GLN A O 1
ATOM 751 N N . LEU A 1 95 ? -7.190 -2.775 1.272 1.00 96.06 95 LEU A N 1
ATOM 752 C CA . LEU A 1 95 ? -6.934 -1.528 0.563 1.00 96.06 95 LEU A CA 1
ATOM 753 C C . LEU A 1 95 ? -8.061 -1.212 -0.426 1.00 96.06 95 LEU A C 1
ATOM 755 O O . LEU A 1 95 ? -8.183 -1.865 -1.457 1.00 96.06 95 LEU A O 1
ATOM 759 N N . LYS A 1 96 ? -8.833 -0.160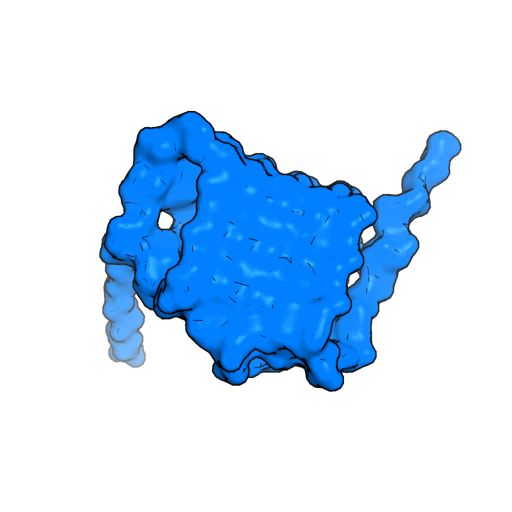 -0.142 1.00 96.31 96 LYS A N 1
ATOM 760 C CA . LYS A 1 96 ? -9.937 0.327 -0.988 1.00 96.31 96 LYS A CA 1
ATOM 761 C C . LYS A 1 96 ? -9.504 1.429 -1.946 1.00 96.31 96 LYS A C 1
ATOM 763 O O . LYS A 1 96 ? -10.047 1.554 -3.041 1.00 96.31 96 LYS A O 1
ATOM 768 N N . PHE A 1 97 ? -8.529 2.244 -1.544 1.00 97.38 97 PHE A N 1
ATOM 769 C CA . PHE A 1 97 ? -8.041 3.370 -2.335 1.00 97.38 97 PHE A CA 1
ATOM 770 C C . PHE A 1 97 ? -6.523 3.333 -2.500 1.00 97.38 97 PHE A C 1
ATOM 772 O O . PHE A 1 97 ? -5.782 3.394 -1.513 1.00 97.38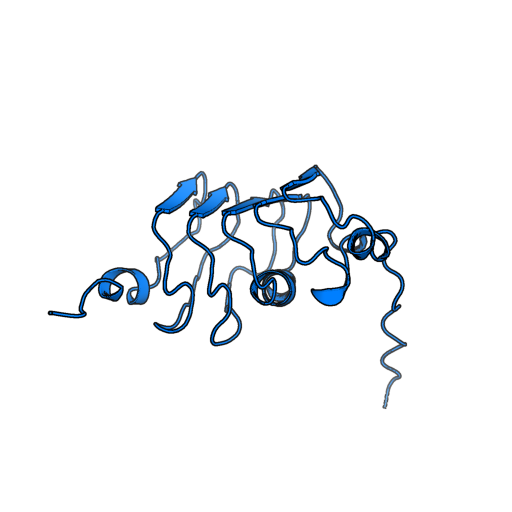 97 PHE A O 1
ATOM 779 N N . LEU A 1 98 ? -6.069 3.366 -3.754 1.00 94.56 98 LEU A N 1
ATOM 780 C CA . LEU A 1 98 ? -4.662 3.494 -4.118 1.00 94.56 98 LEU A CA 1
ATOM 781 C C . LEU A 1 98 ? -4.448 4.702 -5.037 1.00 94.56 98 LEU A C 1
ATOM 783 O O . LEU A 1 98 ? -5.015 4.790 -6.126 1.00 94.56 98 LEU A O 1
ATOM 787 N N . LEU A 1 99 ? -3.592 5.629 -4.607 1.00 94.50 99 LEU A N 1
ATOM 788 C CA . LEU A 1 99 ? -3.051 6.696 -5.450 1.00 94.50 99 LEU A CA 1
ATOM 789 C C . LEU A 1 99 ? -1.568 6.452 -5.703 1.00 94.50 99 LEU A C 1
ATOM 791 O O . LEU A 1 99 ? -0.798 6.336 -4.750 1.00 94.50 99 LEU A O 1
ATOM 795 N N . ILE A 1 100 ? -1.176 6.494 -6.973 1.00 90.31 100 ILE A N 1
ATOM 796 C CA . ILE A 1 100 ? 0.213 6.478 -7.433 1.00 90.31 100 ILE A CA 1
ATOM 797 C C . ILE A 1 100 ? 0.447 7.771 -8.226 1.00 90.31 100 ILE A C 1
ATOM 799 O O . ILE A 1 100 ? -0.137 7.974 -9.291 1.00 90.31 100 ILE A O 1
ATOM 803 N N . GLU A 1 101 ? 1.275 8.676 -7.698 1.00 89.94 101 GLU A N 1
ATOM 804 C CA . GLU A 1 101 ? 1.585 9.977 -8.304 1.00 89.94 101 GLU A CA 1
ATOM 805 C C . GLU A 1 101 ? 3.093 10.211 -8.461 1.00 89.94 101 GLU A C 1
ATOM 807 O O . GLU A 1 101 ? 3.844 10.083 -7.497 1.00 89.94 101 GLU A O 1
ATOM 812 N N . GLY A 1 102 ? 3.528 10.604 -9.664 1.00 78.94 102 GLY A N 1
ATOM 813 C CA . GLY A 1 102 ? 4.914 11.032 -9.921 1.00 78.94 102 GLY A CA 1
ATOM 814 C C . GLY A 1 102 ? 5.961 9.913 -9.864 1.00 78.94 102 GLY A C 1
ATOM 815 O O . GLY A 1 102 ? 7.154 10.191 -9.817 1.00 78.94 102 GLY A O 1
ATOM 816 N N . ASN A 1 103 ? 5.527 8.652 -9.873 1.00 68.88 103 ASN A N 1
ATOM 817 C CA . ASN A 1 103 ? 6.403 7.495 -9.731 1.00 68.88 103 ASN A CA 1
ATOM 818 C C . ASN A 1 103 ? 7.049 7.108 -11.075 1.00 68.88 103 ASN A C 1
ATOM 820 O O . ASN A 1 103 ? 6.403 7.162 -12.122 1.00 68.88 103 ASN A O 1
ATOM 824 N N . TYR A 1 104 ? 8.288 6.607 -11.031 1.00 75.31 104 TYR A N 1
ATOM 825 C CA . TYR A 1 104 ? 8.974 5.971 -12.173 1.00 75.31 104 TYR A CA 1
ATOM 826 C C . TYR A 1 104 ? 8.547 4.508 -12.381 1.00 75.31 104 TYR A C 1
ATOM 828 O O . TYR A 1 104 ? 9.275 3.725 -12.985 1.00 75.31 104 TYR A O 1
ATOM 836 N N . LEU A 1 105 ? 7.368 4.134 -11.875 1.00 79.25 105 LEU A N 1
ATOM 837 C CA . LEU A 1 105 ? 6.804 2.805 -12.062 1.00 79.25 105 LEU A CA 1
ATOM 838 C C . LEU A 1 105 ? 6.604 2.555 -13.558 1.00 79.25 105 LEU A C 1
ATOM 840 O O . LEU A 1 105 ? 5.894 3.312 -14.223 1.00 79.25 105 LEU A O 1
ATOM 844 N N . LYS A 1 106 ? 7.238 1.507 -14.074 1.00 83.75 106 LYS A N 1
ATOM 845 C CA . LYS A 1 106 ? 7.166 1.107 -15.481 1.00 83.75 106 LYS A CA 1
ATOM 846 C C . LYS A 1 106 ? 6.413 -0.198 -15.636 1.00 83.75 106 LYS A C 1
ATOM 848 O O . LYS A 1 106 ? 5.525 -0.271 -16.482 1.00 83.75 106 LYS A O 1
ATOM 853 N N . TYR A 1 107 ? 6.738 -1.177 -14.794 1.00 83.31 107 TYR A N 1
ATOM 854 C CA . TYR A 1 107 ? 6.093 -2.480 -14.773 1.00 83.31 107 TYR A CA 1
ATOM 855 C C . TYR A 1 107 ? 5.448 -2.710 -13.416 1.00 83.31 107 TYR A C 1
ATOM 857 O O . TYR A 1 107 ? 6.096 -2.652 -12.369 1.00 83.31 107 TYR A O 1
ATOM 865 N N . TRP A 1 108 ? 4.151 -2.966 -13.446 1.00 86.62 108 TRP A N 1
ATOM 866 C CA . TRP A 1 108 ? 3.374 -3.297 -12.271 1.00 86.62 108 TRP A CA 1
ATOM 867 C C . TRP A 1 108 ? 2.829 -4.698 -12.470 1.00 86.62 108 TRP A C 1
ATOM 869 O O . TRP A 1 108 ? 2.095 -4.940 -13.423 1.00 86.62 108 TRP A O 1
ATOM 879 N N . LYS A 1 109 ? 3.207 -5.616 -11.582 1.00 83.56 109 LYS A N 1
ATOM 880 C CA . LYS A 1 109 ? 2.617 -6.950 -11.515 1.00 83.56 109 LYS A CA 1
ATOM 881 C C . LYS A 1 109 ? 1.685 -7.017 -10.312 1.00 83.56 109 LYS A C 1
ATOM 883 O O . LYS A 1 109 ? 2.016 -6.487 -9.260 1.00 83.56 109 LYS A O 1
ATOM 888 N N . ALA A 1 110 ? 0.549 -7.678 -10.443 1.00 82.19 110 ALA A N 1
ATOM 889 C CA . ALA A 1 110 ? -0.305 -8.055 -9.324 1.00 82.19 110 ALA A CA 1
ATOM 890 C C . ALA A 1 110 ? -0.865 -9.449 -9.612 1.00 82.19 110 ALA A C 1
ATOM 892 O O . ALA A 1 110 ? -0.902 -9.865 -10.765 1.00 82.19 110 ALA A O 1
ATOM 893 N N . THR A 1 111 ? -1.246 -10.193 -8.581 1.00 78.69 111 THR A N 1
ATOM 894 C CA . THR A 1 111 ? -2.068 -11.398 -8.747 1.00 78.69 111 THR A CA 1
ATOM 895 C C . THR A 1 111 ? -3.504 -11.096 -8.322 1.00 78.69 111 THR A C 1
ATOM 897 O O . THR A 1 111 ? -3.740 -10.105 -7.635 1.00 78.69 111 THR A O 1
ATOM 900 N N . ASN A 1 112 ? -4.460 -11.968 -8.657 1.00 72.19 112 ASN A N 1
ATOM 901 C CA . ASN A 1 112 ? -5.861 -11.838 -8.211 1.00 72.19 112 ASN A CA 1
ATOM 902 C C . ASN A 1 112 ? -6.017 -11.801 -6.679 1.00 72.19 112 ASN A C 1
ATOM 904 O O . ASN A 1 112 ? -7.022 -11.324 -6.164 1.00 72.19 112 ASN A O 1
ATOM 908 N N . ASP A 1 113 ? -5.023 -12.308 -5.945 1.00 81.44 113 ASP A N 1
ATOM 909 C CA . ASP A 1 113 ? -5.005 -12.288 -4.482 1.00 81.44 113 ASP A CA 1
ATOM 910 C C . ASP A 1 113 ? -4.523 -10.940 -3.917 1.00 81.44 113 ASP A C 1
ATOM 912 O O . ASP A 1 113 ? -4.622 -10.696 -2.711 1.00 81.44 113 ASP A O 1
ATOM 916 N N . ASN A 1 114 ? -3.944 -10.078 -4.756 1.00 82.94 114 ASN A N 1
ATOM 917 C CA . ASN A 1 114 ? -3.504 -8.751 -4.368 1.00 82.94 114 ASN A CA 1
ATOM 918 C C . ASN A 1 114 ? -4.650 -7.755 -4.549 1.00 82.94 114 ASN A C 1
ATOM 920 O O . ASN A 1 114 ? -5.243 -7.673 -5.618 1.00 82.94 114 ASN A O 1
ATOM 924 N N . PHE A 1 115 ? -4.903 -6.944 -3.519 1.00 89.25 115 PHE A N 1
ATOM 925 C CA . PHE A 1 115 ? -5.920 -5.885 -3.537 1.00 89.25 115 PHE A CA 1
ATOM 926 C C . PHE A 1 115 ? -7.380 -6.352 -3.728 1.00 89.25 115 PHE A C 1
ATOM 928 O O . PHE A 1 115 ? -8.108 -5.694 -4.459 1.00 89.25 115 PHE A O 1
ATOM 935 N N . PRO A 1 116 ? -7.875 -7.405 -3.054 1.00 89.19 116 PRO A N 1
ATOM 936 C CA . PRO A 1 116 ? -9.193 -8.006 -3.324 1.00 89.19 116 PRO A CA 1
ATOM 937 C C . PRO A 1 116 ? -10.405 -7.073 -3.134 1.00 89.19 116 PRO A C 1
ATOM 939 O O . PRO A 1 116 ? -11.495 -7.390 -3.597 1.00 89.19 116 PRO A O 1
ATOM 942 N N . VAL A 1 117 ? -10.240 -5.937 -2.449 1.00 91.88 117 VAL A N 1
ATOM 943 C CA . VAL A 1 117 ? -11.314 -4.971 -2.143 1.00 91.88 117 VAL A CA 1
ATOM 944 C C . VAL A 1 117 ? -11.037 -3.567 -2.692 1.00 91.88 117 VAL A C 1
ATOM 946 O O . VAL A 1 117 ? -11.608 -2.589 -2.214 1.00 91.88 117 VAL A O 1
ATOM 949 N N . LEU A 1 118 ? -10.133 -3.436 -3.667 1.00 92.25 118 LEU A N 1
ATOM 950 C CA . LEU A 1 118 ? -9.804 -2.146 -4.271 1.00 92.25 118 LEU A CA 1
ATOM 951 C C . LEU A 1 118 ? -10.998 -1.567 -5.036 1.00 92.25 118 LEU A C 1
ATOM 953 O O . LEU A 1 118 ? -11.429 -2.101 -6.050 1.00 92.25 118 LEU A O 1
ATOM 957 N N . GLU A 1 119 ? -11.489 -0.421 -4.573 1.00 93.81 119 GLU A N 1
ATOM 958 C CA . GLU A 1 119 ? -12.627 0.291 -5.163 1.00 93.81 119 GLU A CA 1
ATOM 959 C C . GLU A 1 119 ? -12.170 1.422 -6.091 1.00 93.81 119 GLU A C 1
ATOM 961 O O . GLU A 1 119 ? -12.875 1.817 -7.023 1.00 93.81 119 GLU A O 1
ATOM 966 N N . ARG A 1 120 ? -10.998 2.007 -5.817 1.00 94.31 120 ARG A N 1
ATOM 967 C CA . ARG A 1 120 ? -10.514 3.175 -6.551 1.00 94.31 120 ARG A CA 1
ATOM 968 C C . ARG A 1 120 ? -9.005 3.173 -6.725 1.00 94.31 120 ARG A C 1
ATOM 970 O O . ARG A 1 120 ? -8.241 3.280 -5.765 1.00 94.31 120 ARG A O 1
ATOM 977 N N . LEU A 1 121 ? -8.603 3.207 -7.989 1.00 93.25 121 LEU A N 1
ATOM 978 C CA . LEU A 1 121 ? -7.231 3.401 -8.429 1.00 93.25 121 LEU A CA 1
ATOM 979 C C . LEU A 1 121 ? -7.087 4.770 -9.099 1.00 93.25 121 LEU A C 1
ATOM 981 O O . LEU A 1 121 ? -7.833 5.116 -10.015 1.00 93.25 121 LEU A O 1
ATOM 985 N N . VAL A 1 122 ? -6.123 5.567 -8.643 1.00 93.62 122 VAL A N 1
ATOM 986 C CA . VAL A 1 122 ? -5.756 6.837 -9.276 1.00 93.62 122 VAL A CA 1
ATOM 987 C C . VAL A 1 122 ? -4.285 6.794 -9.656 1.00 93.62 122 VAL A C 1
ATOM 989 O O . VAL A 1 122 ? -3.417 6.673 -8.796 1.00 93.62 122 VAL A O 1
ATOM 992 N N . ILE A 1 123 ? -4.009 6.965 -10.945 1.00 91.31 123 ILE A N 1
ATOM 993 C CA . ILE A 1 123 ? -2.652 7.059 -11.481 1.00 91.31 123 ILE A CA 1
ATOM 994 C C . ILE A 1 123 ? -2.468 8.462 -12.046 1.00 91.31 123 ILE A C 1
ATOM 996 O O . ILE A 1 123 ? -3.254 8.919 -12.877 1.00 91.31 123 ILE A O 1
ATOM 1000 N N . ARG A 1 124 ? -1.445 9.175 -11.574 1.00 90.88 124 ARG A N 1
ATOM 1001 C CA . ARG A 1 124 ? -1.162 10.555 -11.981 1.00 90.88 124 ARG A CA 1
ATOM 1002 C C . ARG A 1 124 ? 0.319 10.735 -12.271 1.00 90.88 124 ARG A C 1
ATOM 1004 O O . ARG A 1 124 ? 1.165 10.262 -11.521 1.00 90.88 124 ARG A O 1
ATOM 1011 N N . SER A 1 125 ? 0.647 11.453 -13.342 1.00 88.25 125 SER A N 1
ATOM 1012 C CA . SER A 1 125 ? 2.038 11.803 -13.672 1.00 88.25 125 SER A CA 1
ATOM 1013 C C . SER A 1 125 ? 2.992 10.592 -13.727 1.00 88.25 125 SER A C 1
ATOM 1015 O O . SER A 1 125 ? 4.166 10.725 -13.405 1.00 88.25 125 SER A O 1
ATOM 1017 N N . CYS A 1 126 ? 2.496 9.412 -14.117 1.00 86.12 126 CYS A N 1
ATOM 1018 C CA . CYS A 1 126 ? 3.278 8.177 -14.258 1.00 86.12 126 CYS A CA 1
ATOM 1019 C C . CYS A 1 126 ? 3.598 7.945 -15.739 1.00 86.12 126 CYS A C 1
ATOM 1021 O O . CYS A 1 126 ? 2.992 7.107 -16.397 1.00 86.12 126 CYS A O 1
ATOM 1023 N N . GLN A 1 127 ? 4.514 8.746 -16.283 1.00 83.88 127 GLN A N 1
ATOM 1024 C CA . GLN A 1 127 ? 4.797 8.793 -17.726 1.00 83.88 127 GLN A CA 1
ATOM 1025 C C . GLN A 1 127 ? 5.441 7.508 -18.273 1.00 83.88 127 GLN A C 1
ATOM 1027 O O . GLN A 1 127 ? 5.373 7.251 -19.471 1.00 83.88 127 GLN A O 1
ATOM 1032 N N . ASN A 1 128 ? 6.060 6.710 -17.400 1.00 84.56 128 ASN A N 1
ATOM 1033 C CA . ASN A 1 128 ? 6.776 5.493 -17.780 1.00 84.56 128 ASN A CA 1
ATOM 1034 C C . ASN A 1 128 ? 5.932 4.221 -17.659 1.00 84.56 128 ASN A C 1
ATOM 1036 O O . ASN A 1 128 ? 6.371 3.184 -18.154 1.00 84.56 128 ASN A O 1
ATOM 1040 N N . LEU A 1 129 ? 4.753 4.288 -17.030 1.00 88.00 129 LEU A N 1
ATOM 1041 C CA . LEU A 1 129 ? 3.918 3.117 -16.782 1.00 88.00 129 LEU A CA 1
ATOM 1042 C C . LEU A 1 129 ? 3.490 2.491 -18.112 1.00 88.00 129 LEU A C 1
ATOM 1044 O O . LEU A 1 129 ? 2.861 3.154 -18.938 1.00 88.00 129 LEU A O 1
ATOM 1048 N N . LYS A 1 130 ? 3.861 1.227 -18.326 1.00 88.44 130 LYS A N 1
ATOM 1049 C CA . LYS A 1 130 ? 3.578 0.502 -19.571 1.00 88.44 130 LYS A CA 1
ATOM 1050 C C . LYS A 1 130 ? 2.209 -0.150 -19.561 1.00 88.44 130 LYS A C 1
ATOM 1052 O O . LYS A 1 130 ? 1.502 -0.075 -20.560 1.00 88.44 130 LYS A O 1
ATOM 1057 N N . GLU A 1 131 ? 1.845 -0.752 -18.440 1.00 86.62 131 GLU A N 1
ATOM 1058 C CA . GLU A 1 131 ? 0.605 -1.500 -18.290 1.00 86.62 131 GLU A CA 1
ATOM 1059 C C . GLU A 1 131 ? 0.122 -1.482 -16.839 1.00 86.62 131 GLU A C 1
ATOM 1061 O O . GLU A 1 131 ? 0.901 -1.295 -15.902 1.00 86.62 131 GLU A O 1
ATOM 1066 N N . ILE A 1 132 ? -1.188 -1.652 -16.680 1.00 85.75 132 ILE A N 1
ATOM 1067 C CA . ILE A 1 132 ? -1.839 -1.941 -15.403 1.00 85.75 132 ILE A CA 1
ATOM 1068 C C . ILE A 1 132 ? -2.124 -3.453 -15.401 1.00 85.75 132 ILE A C 1
ATOM 1070 O O . ILE A 1 132 ? -2.560 -3.950 -16.443 1.00 85.75 132 ILE A O 1
ATOM 1074 N N . PRO A 1 133 ? -1.904 -4.175 -14.284 1.00 85.12 133 PRO A N 1
ATOM 1075 C CA . PRO A 1 133 ? -2.232 -5.595 -14.173 1.00 85.12 133 PRO A CA 1
ATOM 1076 C C . PRO A 1 133 ? -3.662 -5.898 -14.635 1.00 85.12 133 PRO A C 1
ATOM 1078 O O . PRO A 1 133 ? -4.607 -5.225 -14.212 1.00 85.12 133 PRO A O 1
ATOM 1081 N N . ILE A 1 134 ? -3.826 -6.910 -15.491 1.00 81.75 134 ILE A N 1
ATOM 1082 C CA . ILE A 1 134 ? -5.146 -7.333 -15.989 1.00 81.75 134 ILE A CA 1
ATOM 1083 C C . ILE A 1 134 ? -6.004 -7.925 -14.869 1.00 81.75 134 ILE A C 1
ATOM 1085 O O . ILE A 1 134 ? -7.225 -7.868 -14.929 1.00 81.75 134 ILE A O 1
ATOM 1089 N N . GLU A 1 135 ? -5.361 -8.406 -13.811 1.00 77.75 135 GLU A N 1
ATOM 1090 C CA . GLU A 1 135 ? -5.967 -8.948 -12.601 1.00 77.75 135 GLU A CA 1
ATOM 1091 C C . GLU A 1 135 ? -6.911 -7.940 -11.916 1.00 77.75 135 GLU A C 1
ATOM 1093 O O . GLU A 1 135 ? -7.865 -8.341 -11.253 1.00 77.75 135 GLU A O 1
ATOM 1098 N N . PHE A 1 136 ? -6.729 -6.630 -12.142 1.00 73.56 136 PHE A N 1
ATOM 1099 C CA . PHE A 1 136 ? -7.683 -5.609 -11.690 1.00 73.56 136 PHE A CA 1
ATOM 1100 C C . PHE A 1 136 ? -9.026 -5.637 -12.436 1.00 73.56 136 PHE A C 1
ATOM 1102 O O . PHE A 1 136 ? -10.021 -5.143 -11.910 1.00 73.56 136 PHE A O 1
ATOM 1109 N N . ALA A 1 137 ? -9.079 -6.182 -13.653 1.00 70.12 137 ALA A N 1
ATOM 1110 C CA . ALA A 1 137 ? -10.308 -6.273 -14.440 1.00 70.12 137 ALA A CA 1
ATOM 1111 C C . ALA A 1 137 ? -11.241 -7.395 -13.952 1.00 70.12 137 ALA A C 1
ATOM 1113 O O . ALA A 1 137 ? -12.456 -7.286 -14.111 1.00 70.12 137 ALA A O 1
ATOM 1114 N N . ASP A 1 138 ? -10.692 -8.434 -13.316 1.00 63.78 138 ASP A N 1
ATOM 1115 C CA . ASP A 1 138 ? -11.438 -9.633 -12.908 1.00 63.78 138 ASP A CA 1
ATOM 1116 C C . ASP A 1 138 ? -12.042 -9.543 -11.493 1.00 63.78 138 ASP A C 1
ATOM 1118 O O . ASP A 1 138 ? -12.749 -10.454 -11.055 1.00 63.78 138 ASP A O 1
ATOM 1122 N N . MET A 1 139 ? -11.838 -8.428 -10.783 1.00 59.81 139 MET A N 1
ATOM 1123 C CA . MET A 1 139 ? -12.215 -8.253 -9.371 1.00 59.81 139 MET A CA 1
ATOM 1124 C C . MET A 1 139 ? -13.728 -8.248 -9.064 1.00 59.81 139 MET A C 1
ATOM 1126 O O . MET A 1 139 ? -14.119 -8.140 -7.903 1.00 59.81 139 MET A O 1
ATOM 1130 N N . HIS A 1 140 ? -14.599 -8.387 -10.068 1.00 55.09 140 HIS A N 1
ATOM 1131 C CA . HIS A 1 140 ? -16.056 -8.357 -9.887 1.00 55.09 140 HIS A CA 1
ATOM 1132 C C . HIS A 1 140 ? -16.803 -9.606 -10.356 1.00 55.09 140 HIS A C 1
ATOM 1134 O O . HIS A 1 140 ? -18.031 -9.622 -10.308 1.00 55.09 140 HIS A O 1
ATOM 1140 N N . THR A 1 141 ? -16.120 -10.683 -10.744 1.00 47.19 141 THR A N 1
ATOM 1141 C CA . THR A 1 141 ? -16.831 -11.885 -11.210 1.00 47.19 141 THR A CA 1
ATOM 1142 C C . THR A 1 141 ? -17.016 -12.907 -10.087 1.00 47.19 141 THR A C 1
ATOM 1144 O O . THR A 1 141 ? -16.489 -14.013 -10.139 1.00 47.19 141 THR A O 1
ATOM 1147 N N . THR A 1 142 ? -17.799 -12.554 -9.066 1.00 46.44 142 THR A N 1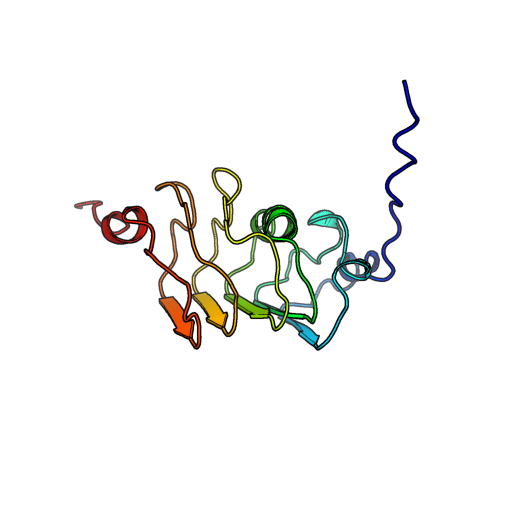
ATOM 1148 C CA . THR A 1 142 ? -18.564 -13.567 -8.318 1.00 46.44 142 THR A CA 1
ATOM 1149 C C . THR A 1 142 ? -20.032 -13.307 -8.610 1.00 46.44 142 THR A C 1
ATOM 1151 O O . THR A 1 142 ? -20.604 -12.327 -8.150 1.00 46.44 142 THR A O 1
ATOM 1154 N N . ALA A 1 143 ? -20.588 -14.127 -9.503 1.00 39.34 143 ALA A N 1
ATOM 1155 C CA . ALA A 1 143 ? -22.022 -14.197 -9.721 1.00 39.34 143 ALA A CA 1
ATOM 1156 C C . ALA A 1 143 ? -22.680 -14.762 -8.454 1.00 39.34 143 ALA A C 1
ATOM 1158 O O . ALA A 1 143 ? -22.171 -15.738 -7.896 1.00 39.34 143 ALA A O 1
ATOM 1159 N N . ASP A 1 144 ? -23.765 -14.112 -8.031 1.00 40.91 144 ASP A N 1
ATOM 1160 C CA . ASP A 1 144 ? -24.723 -14.602 -7.031 1.00 40.91 144 ASP A CA 1
ATOM 1161 C C . ASP A 1 144 ? -25.272 -16.000 -7.376 1.00 40.91 144 ASP A C 1
ATOM 1163 O O . ASP A 1 144 ? -25.467 -16.292 -8.585 1.00 40.91 144 ASP A O 1
#

Foldseek 3Di:
DDDPPDDPQPQPQLCQLVVQCDQEDEDAQDAQSNDHPALNSHHLNHAEYEYEYADDDLVVVQRVQPNPRHAYYHAHYQDDDDQEHDHDFLGNVNHQYYEDENDSHQYYDDALSPNLNHNDYHYYNNVRHDDDYCSVVCSPPDDD

Secondary structure (DSSP, 8-state):
--------S--TTGGGGG-TT--EEEEEEEEGGGS-SSGGGS-TT--EEEEEEEE--TTHHHHHHT-TT--EEEEEE-S---SEE-PPTT--TT--EEEEES----EE---TTSSTT--EEEEES-TT-----GGGTSTT----

Organism: Capsicum annuum (NCBI:txid4072)

=== Feature glossary ===
Key to the feature types in this record:

pLDDT. pLDDT is the predicted lDDT-Cα score: AlphaFold's confidence that the local environment of each residue (all inter-atomic distances within 15 Å) is correctly placed. It is a per-residue number between 0 and 100, with higher meaning more reliable.

Radius of gyration, Cα contacts, bounding box. The geometric summary reports three shape descriptors. Rg (radius of gyration) measures how spread out the Cα atoms are about their centre of mass; compact globular proteins have small Rg, elongated or unfolded ones large.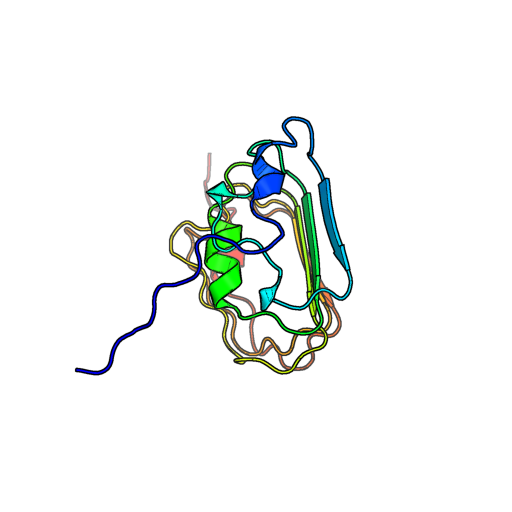 Cα contacts (<8 Å, |i−j|>4) count long-range residue pairs in spatial proximity — high for tightly packed folds, near zero for rods or random coil. The bounding-box extents give the protein's footprint along x, y, z in Å.

Backbone torsions (φ/ψ). Backbone dihedral angles. Every residue except chain termini has a φ (preceding-C → N → Cα → C) and a ψ (N → Cα → C → next-N). They are reported in degrees following the IUPAC sign convention. Secondary structure is essentially a statement about which (φ, ψ) basin each residue occupies.

Contact-map, Ramachandran, and PAE plots. Plot images: a contact map (which residues are close in 3D, as an N×N binary image), a Ramachandran scatter (backbone torsion angles, revealing secondary-structure composition at a glance), and — for AlphaFold structures — a PAE heatmap (pairwise prediction confidence).

Predicted aligned error. Predicted Aligned Error (PAE) is an AlphaFold confidence matrix: entry (i, j) is the expected error in the position of residue j, in ångströms, when the prediction is superimposed on the true structure at residue i. Low PAE within a block of residues means that block is internally rigid and well-predicted; high PAE between two blocks means their relative placement is uncertain even if each block individually is confident.

Secondary structure (3-state, P-SEA). Three-state secondary structure (P-SEA) collapses the eight DSSP classes into helix (a), strand (b), and coil (c). P-SEA assigns these from Cα geometry alone — distances and angles — without requiring backbone oxygens, so it works on any Cα trace.

Solvent-accessible surface area. Solvent-accessible surface area (SASA) is the area in Å² traced out by the centre of a 1.4 Å probe sphere (a water molecule) rolled over the protein's van der Waals surface (Shrake–Rupley / Lee–Richards construction). Buried residues have near-zero SASA; fully exposed residues can exceed 200 Å². The total SASA scales roughly with the number of surface residues.

Foldseek 3Di. The Foldseek 3Di string encodes local tertiary geometry as a 20-letter alphabet — one character per residue — derived from the relative positions of nearby Cα atoms. Unlike the amino-acid sequence, 3Di is a direct function of the 3D structure, so two proteins with the same fold have similar 3Di strings even at low sequence identity.

B-factor. For experimental (PDB) structures, the B-factor (temperature factor) quantifies the positional spread of each atom in the crystal — a combination of thermal vibration and static disorder — in units of Å². High B-factors mark flexible loops or poorly resolved regions; low B-factors mark the rigid, well-ordered core.

mmCIF coordinates. The mmCIF block holds the 3D Cartesian coordinates of each backbone atom (N, Cα, C, O) in ångströms. mmCIF is the PDB's canonical archive format — a tagged-loop text representation of the atomic model.

InterPro / GO / CATH / organism. Functional annotations link the protein to curated databases. InterPro entries identify conserved domains and families by matching the sequence against member-database signatures (Pfam, PROSITE, CDD, …). Gene Ontology (GO) terms describe molecular function, biological process, and cellular component in a controlled vocabulary. CATH places the structure in a hierarchical fold classification (Class/Architecture/Topology/Homologous-superfamily). The organism is the source species.

Rendered structure images. Structure images are PyMOL renders from six orthogonal camera directions. Cartoon representation draws helices as coils and strands as arrows; sticks shows the backbone as bonds; surface shows the solvent-excluded envelope. Rainbow coloring maps sequence position to hue (blue→red, N→C); chain coloring assigns a distinct color per polypeptide.

Sequence. This is the polypeptide sequence — one letter per residue, N-terminus first. Length ranges from a few dozen residues for small domains to over a thousand for large multi-domain proteins.

Secondary structure (8-state, DSSP). The SS8 string is DSSP's per-residue secondary-structure call. α-helix (H) means an i→i+4 H-bond ladder; β-strand (E) means the residue participates in a β-sheet; 3₁₀ (G) and π (I) are tighter and wider helices; T/S are turns/bends; '-' is loop.

Nearest PDB structures. Structural nearest neighbors (via Foldseek easy-search vs the PDB). Reported per hit: target PDB id, E-value, and alignment TM-score. A TM-score above ~0.5 is the conventional threshold for 'same fold'.